Protein AF-A0A3B0XZF1-F1 (afdb_monomer_lite)

Secondary structure (DSSP, 8-state):
-----S-------HHHHHHHHHHHHHHT--PPPTT-EEETTTTEEEPBGGGEEEEEEEETTEEEEEEEBTTT--EEEEEEESTTHHHHTTTSEEEE--------------------

Radius of gyration: 19.6 Å; chains: 1; bounding box: 54×33×47 Å

Structure (mmCIF, N/CA/C/O backbone):
data_AF-A0A3B0XZF1-F1
#
_entry.id   AF-A0A3B0XZF1-F1
#
loop_
_atom_site.group_PDB
_atom_site.id
_atom_site.type_symbol
_atom_site.label_atom_id
_atom_site.label_alt_id
_atom_site.label_comp_id
_atom_site.label_asym_id
_atom_site.label_entity_id
_atom_site.label_seq_id
_atom_site.pdbx_PDB_ins_code
_atom_site.Cartn_x
_atom_site.Cartn_y
_atom_site.Cartn_z
_atom_site.occupancy
_atom_site.B_iso_or_equiv
_atom_site.auth_seq_id
_atom_site.auth_comp_id
_atom_site.auth_asym_id
_atom_site.auth_atom_id
_atom_site.pdbx_PDB_model_num
ATOM 1 N N . MET A 1 1 ? -38.658 15.720 10.375 1.00 43.56 1 MET A N 1
ATOM 2 C CA . MET A 1 1 ? -37.504 15.044 11.015 1.00 43.56 1 MET A CA 1
ATOM 3 C C . MET A 1 1 ? -37.978 13.706 11.564 1.00 43.56 1 MET A C 1
ATOM 5 O O . MET A 1 1 ? -38.963 13.727 12.295 1.00 43.56 1 MET A O 1
ATOM 9 N N . PRO A 1 2 ? -37.378 12.560 11.199 1.00 59.38 2 PRO A N 1
ATOM 10 C CA . PRO A 1 2 ? -37.817 11.270 11.719 1.00 59.38 2 PRO A CA 1
ATOM 11 C C . PRO A 1 2 ? -37.321 11.104 13.161 1.00 59.38 2 PRO A C 1
ATOM 13 O O . PRO A 1 2 ? -36.135 11.246 13.445 1.00 59.38 2 PRO A O 1
ATOM 16 N N . TYR A 1 3 ? -38.256 10.852 14.074 1.00 62.16 3 TYR A N 1
ATOM 17 C CA . TYR A 1 3 ? -38.021 10.624 15.498 1.00 62.16 3 TYR A CA 1
ATOM 18 C C . TYR A 1 3 ? -38.038 9.111 15.750 1.00 62.16 3 TYR A C 1
ATOM 20 O O . TYR A 1 3 ? -39.063 8.461 15.550 1.00 62.16 3 TYR A O 1
ATOM 28 N N . LEU A 1 4 ? -36.893 8.544 16.141 1.00 71.25 4 LEU A N 1
ATOM 29 C CA . LEU A 1 4 ? -36.777 7.142 16.551 1.00 71.25 4 LEU A CA 1
ATOM 30 C C . LEU A 1 4 ? -37.442 6.965 17.927 1.00 71.25 4 LEU A C 1
ATOM 32 O O . LEU A 1 4 ? -36.825 7.254 18.949 1.00 71.25 4 LEU A O 1
ATOM 36 N N . LYS A 1 5 ? -38.707 6.526 17.948 1.00 64.12 5 LYS A N 1
ATOM 37 C CA . LYS A 1 5 ? -39.488 6.301 19.182 1.00 64.12 5 LYS A CA 1
ATOM 38 C C . LYS A 1 5 ? -39.079 5.049 19.959 1.00 64.12 5 LYS A C 1
ATOM 40 O O . LYS A 1 5 ? -39.130 5.067 21.183 1.00 64.12 5 LYS A O 1
ATOM 45 N N . ASP A 1 6 ? -38.632 4.003 19.264 1.00 72.00 6 ASP A N 1
ATOM 46 C CA . ASP A 1 6 ? -38.659 2.646 19.834 1.00 72.00 6 ASP A CA 1
ATOM 47 C C . ASP A 1 6 ? -37.275 2.005 20.036 1.00 72.00 6 ASP A C 1
ATOM 49 O O . ASP A 1 6 ? -37.175 0.892 20.546 1.00 72.00 6 ASP A O 1
ATOM 53 N N . MET A 1 7 ? -36.185 2.704 19.696 1.00 70.75 7 MET A N 1
ATOM 54 C CA . MET A 1 7 ? -34.818 2.252 19.980 1.00 70.75 7 MET A CA 1
ATOM 55 C C . MET A 1 7 ? -34.072 3.295 20.805 1.00 70.75 7 MET A C 1
ATOM 57 O O . MET A 1 7 ? -33.871 4.419 20.350 1.00 70.75 7 MET A O 1
ATOM 61 N N . ARG A 1 8 ? -33.617 2.918 22.007 1.00 73.12 8 ARG A N 1
ATOM 62 C CA . ARG A 1 8 ? -32.617 3.698 22.747 1.00 73.12 8 ARG A CA 1
ATOM 63 C C . ARG A 1 8 ? -31.261 3.485 22.063 1.00 73.12 8 ARG A C 1
ATOM 65 O O . ARG A 1 8 ? -30.743 2.372 22.149 1.00 73.12 8 ARG A O 1
ATOM 72 N N . PRO A 1 9 ? -30.680 4.486 21.378 1.00 73.38 9 PRO A N 1
ATOM 73 C CA . PRO A 1 9 ? -29.349 4.328 20.813 1.00 73.38 9 PRO A CA 1
ATOM 74 C C . PRO A 1 9 ? -28.349 4.127 21.954 1.00 73.38 9 PRO A C 1
ATOM 76 O O . PRO A 1 9 ? -28.374 4.857 22.946 1.00 73.38 9 PRO A O 1
ATOM 79 N N . PHE A 1 10 ? -27.473 3.131 21.825 1.00 78.75 10 PHE A N 1
ATOM 80 C CA . PHE A 1 10 ? -26.350 2.983 22.743 1.00 78.75 10 PHE A CA 1
ATOM 81 C C . PHE A 1 10 ? -25.453 4.216 22.608 1.00 78.75 10 PHE A C 1
ATOM 83 O O . PHE A 1 10 ? -24.904 4.477 21.536 1.00 78.75 10 PHE A O 1
ATOM 90 N N . LEU A 1 11 ? -25.332 4.992 23.685 1.00 83.38 11 LEU A N 1
ATOM 91 C CA . LEU A 1 11 ? -24.399 6.107 23.744 1.00 83.38 11 LEU A CA 1
ATOM 92 C C . LEU A 1 11 ? -23.012 5.539 24.045 1.00 83.38 11 LEU A C 1
ATOM 94 O O . LEU A 1 11 ? -22.785 5.000 25.125 1.00 83.38 11 LEU A O 1
ATOM 98 N N . ILE A 1 12 ? -22.102 5.646 23.083 1.00 85.75 12 ILE A N 1
ATOM 99 C CA . ILE A 1 12 ? -20.706 5.236 23.245 1.00 85.75 12 ILE A CA 1
ATOM 100 C C . ILE A 1 12 ? -19.861 6.504 23.322 1.00 85.75 12 ILE A C 1
ATOM 102 O O . ILE A 1 12 ? -20.041 7.423 22.519 1.00 85.75 12 ILE A O 1
ATOM 106 N N . LEU A 1 13 ? -18.938 6.566 24.281 1.00 91.44 13 LEU A N 1
ATOM 107 C CA . LEU A 1 13 ? -17.991 7.671 24.369 1.00 91.44 13 LEU A CA 1
ATOM 108 C C . LEU A 1 13 ? -17.091 7.669 23.127 1.00 91.44 13 LEU A C 1
ATOM 110 O O . LEU A 1 13 ? -16.499 6.652 22.769 1.00 91.44 13 LEU A O 1
ATOM 114 N N . GLY A 1 14 ? -16.962 8.822 22.466 1.00 92.44 14 GLY A N 1
ATOM 115 C CA . GLY A 1 14 ? -16.153 8.937 21.247 1.00 92.44 14 GLY A CA 1
ATOM 116 C C . GLY A 1 14 ? -14.676 8.577 21.459 1.00 92.44 14 GLY A C 1
ATOM 117 O O . GLY A 1 14 ? -14.037 8.064 20.541 1.00 92.44 14 GLY A O 1
ATOM 118 N N . ALA A 1 15 ? -14.150 8.796 22.670 1.00 94.25 15 ALA A N 1
ATOM 119 C CA . ALA A 1 15 ? -12.809 8.367 23.062 1.00 94.25 15 ALA A CA 1
ATOM 120 C C . ALA A 1 15 ? -12.677 6.835 23.023 1.00 94.25 15 ALA A C 1
ATOM 122 O O . ALA A 1 15 ? -11.801 6.325 22.330 1.00 94.25 15 ALA A O 1
ATOM 123 N N . ASP A 1 16 ? -13.615 6.114 23.638 1.00 93.69 16 ASP A N 1
ATOM 124 C CA . ASP A 1 16 ? -13.619 4.647 23.664 1.00 93.69 16 ASP A CA 1
ATOM 125 C C . ASP A 1 16 ? -13.741 4.058 22.253 1.00 93.69 16 ASP A C 1
ATOM 127 O O . ASP A 1 16 ? -13.046 3.101 21.907 1.00 93.69 16 ASP A O 1
ATOM 131 N N . VAL A 1 17 ? -14.573 4.662 21.391 1.00 93.38 17 VAL A N 1
ATOM 132 C CA . VAL A 1 17 ? -14.674 4.262 19.974 1.00 93.38 17 VAL A CA 1
ATOM 133 C C . VAL A 1 17 ? -13.335 4.444 19.267 1.00 93.38 17 VAL A C 1
ATOM 135 O O . VAL A 1 17 ? -12.907 3.567 18.512 1.00 93.38 17 VAL A O 1
ATOM 138 N N . ARG A 1 18 ? -12.661 5.576 19.488 1.00 93.69 18 ARG A N 1
ATOM 139 C CA . ARG A 1 18 ? -11.367 5.861 18.863 1.00 93.69 18 ARG A CA 1
ATOM 140 C C . ARG A 1 18 ? -10.316 4.845 19.297 1.00 93.69 18 ARG A C 1
ATOM 142 O O . ARG A 1 18 ? -9.631 4.300 18.430 1.00 93.69 18 ARG A O 1
ATOM 149 N N . ASP A 1 19 ? -10.224 4.568 20.590 1.00 95.94 19 ASP A N 1
ATOM 150 C CA . ASP A 1 19 ? -9.214 3.672 21.153 1.00 95.94 19 ASP A CA 1
ATOM 151 C C . ASP A 1 19 ? -9.465 2.224 20.706 1.00 95.94 19 ASP A C 1
ATOM 153 O O . ASP A 1 19 ? -8.546 1.541 20.245 1.00 95.94 19 ASP A O 1
ATOM 157 N N . TYR A 1 20 ? -10.730 1.791 20.691 1.00 94.44 20 TYR A N 1
ATOM 158 C CA . TYR A 1 20 ? -11.127 0.505 20.117 1.00 94.44 20 TYR A CA 1
ATOM 159 C C . TYR A 1 20 ? -10.745 0.388 18.633 1.00 94.44 20 TYR A C 1
ATOM 161 O O . TYR A 1 20 ? -10.164 -0.616 18.210 1.00 94.44 20 TYR A O 1
ATOM 169 N N . LEU A 1 21 ? -11.028 1.413 17.818 1.00 95.19 21 LEU A N 1
ATOM 170 C CA . LEU A 1 21 ? -10.675 1.408 16.395 1.00 95.19 21 LEU A CA 1
ATOM 171 C C . LEU A 1 21 ? -9.158 1.409 16.176 1.00 95.19 21 LEU A C 1
ATOM 173 O O . LEU A 1 21 ? -8.689 0.762 15.238 1.00 95.19 21 LEU A O 1
ATOM 177 N N . GLN A 1 22 ? -8.389 2.105 17.015 1.00 95.00 22 GLN A N 1
ATOM 178 C CA . GLN A 1 22 ? -6.927 2.080 16.963 1.00 95.00 22 GLN A CA 1
ATOM 179 C C . GLN A 1 22 ? -6.387 0.688 17.297 1.00 95.00 22 GLN A C 1
ATOM 181 O O . GLN A 1 22 ? -5.636 0.131 16.494 1.00 95.00 22 GLN A O 1
ATOM 186 N N . ALA A 1 23 ? -6.826 0.093 18.408 1.00 95.31 23 ALA A N 1
ATOM 187 C CA . ALA A 1 23 ? -6.434 -1.258 18.803 1.00 95.31 23 ALA A CA 1
ATOM 188 C C . ALA A 1 23 ? -6.777 -2.285 17.713 1.00 95.31 23 ALA A C 1
ATOM 190 O O . ALA A 1 23 ? -5.925 -3.077 17.310 1.00 95.31 23 ALA A O 1
ATOM 191 N N . ARG A 1 24 ? -7.987 -2.201 17.146 1.00 94.06 24 ARG A N 1
ATOM 192 C CA . ARG A 1 24 ? -8.431 -3.079 16.054 1.00 94.06 24 ARG A CA 1
ATOM 193 C C . ARG A 1 24 ? -7.627 -2.882 14.765 1.00 94.06 24 ARG A C 1
ATOM 195 O O . ARG A 1 24 ? -7.362 -3.840 14.043 1.00 94.06 24 ARG A O 1
ATOM 202 N N . ARG A 1 25 ? -7.247 -1.644 14.427 1.00 92.19 25 ARG A N 1
ATOM 203 C CA . ARG A 1 25 ? -6.385 -1.368 13.260 1.00 92.19 25 ARG A CA 1
ATOM 204 C C . ARG A 1 25 ? -4.986 -1.936 13.464 1.00 92.19 25 ARG A C 1
ATOM 206 O O . ARG A 1 25 ? -4.431 -2.479 12.517 1.00 92.19 25 ARG A O 1
ATOM 213 N N . LEU A 1 26 ? -4.438 -1.828 14.674 1.00 92.69 26 LEU A N 1
ATOM 214 C CA . LEU A 1 26 ? -3.131 -2.385 15.018 1.00 92.69 26 LEU A CA 1
ATOM 215 C C . LEU A 1 26 ? -3.143 -3.916 14.971 1.00 92.69 26 LEU A C 1
ATOM 217 O O . LEU A 1 26 ? -2.254 -4.491 14.350 1.00 92.69 26 LEU A O 1
ATOM 221 N N . SER A 1 27 ? -4.166 -4.565 15.538 1.00 91.31 27 SER A N 1
ATOM 222 C CA . SER A 1 27 ? -4.294 -6.030 15.513 1.00 91.31 27 SER A CA 1
ATOM 223 C C . SER A 1 27 ? -4.460 -6.582 14.098 1.00 91.31 27 SER A C 1
ATOM 225 O O . SER A 1 27 ? -3.928 -7.639 13.776 1.00 91.31 27 SER A O 1
ATOM 227 N N . ASN A 1 28 ? -5.180 -5.858 13.238 1.00 88.00 28 ASN A N 1
ATOM 228 C CA . ASN A 1 28 ? -5.455 -6.288 11.868 1.00 88.00 28 ASN A CA 1
ATOM 229 C C . ASN A 1 28 ? -4.370 -5.852 10.871 1.00 88.00 28 ASN A C 1
ATOM 231 O O . ASN A 1 28 ? -4.472 -6.175 9.687 1.00 88.00 28 ASN A O 1
ATOM 235 N N . LYS A 1 29 ? -3.357 -5.091 11.306 1.00 88.62 29 LYS A N 1
ATOM 236 C CA . LYS A 1 29 ? -2.285 -4.622 10.427 1.00 88.62 29 LYS A CA 1
AT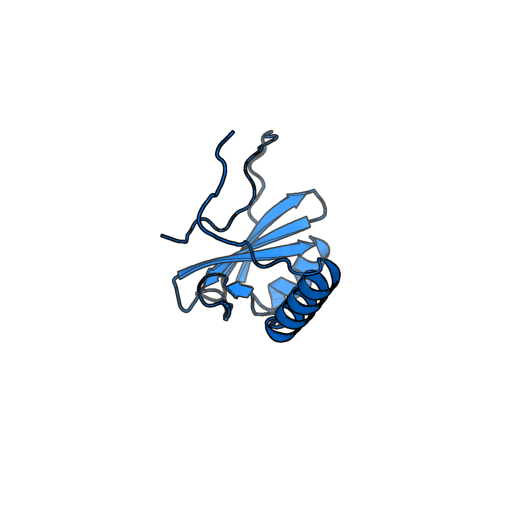OM 237 C C . LYS A 1 29 ? -1.397 -5.797 10.039 1.00 88.62 29 LYS A C 1
ATOM 239 O O . LYS A 1 29 ? -0.680 -6.346 10.868 1.00 88.62 29 LYS A O 1
ATOM 244 N N . GLN A 1 30 ? -1.375 -6.116 8.752 1.00 89.75 30 GLN A N 1
ATOM 245 C CA . GLN A 1 30 ? -0.486 -7.130 8.200 1.00 89.75 30 GLN A CA 1
ATOM 246 C C . GLN A 1 30 ? 0.635 -6.450 7.415 1.00 89.75 30 GLN A C 1
ATOM 248 O O . GLN A 1 30 ? 0.385 -5.633 6.527 1.00 89.75 30 GLN A O 1
ATOM 253 N N . LYS A 1 31 ? 1.886 -6.741 7.783 1.00 90.00 31 LYS A N 1
ATOM 254 C CA . LYS A 1 31 ? 3.059 -6.219 7.073 1.00 90.00 31 LYS A CA 1
ATOM 255 C C . LYS A 1 31 ? 3.257 -7.032 5.796 1.00 90.00 31 LYS A C 1
ATOM 257 O O . LYS A 1 31 ? 3.414 -8.243 5.878 1.00 90.00 31 LYS A O 1
ATOM 262 N N . CYS A 1 32 ? 3.272 -6.361 4.648 1.00 91.44 32 CYS A N 1
ATOM 263 C CA . CYS A 1 32 ? 3.694 -6.972 3.389 1.00 91.44 32 CYS A CA 1
ATOM 264 C C . CYS A 1 32 ? 5.220 -6.982 3.324 1.00 91.44 32 CYS A C 1
ATOM 266 O O . CYS A 1 32 ? 5.861 -5.983 3.676 1.00 91.44 32 CYS A O 1
ATOM 268 N N . LYS A 1 33 ? 5.801 -8.088 2.867 1.00 89.94 33 LYS A N 1
ATOM 269 C CA . LYS A 1 33 ? 7.222 -8.136 2.507 1.00 89.94 33 LYS A CA 1
ATOM 270 C C . LYS A 1 33 ? 7.477 -7.318 1.227 1.00 89.94 33 LYS A C 1
ATOM 272 O O . LYS A 1 33 ? 6.523 -6.946 0.543 1.00 89.94 33 LYS A O 1
ATOM 277 N N . PRO A 1 34 ? 8.741 -7.021 0.877 1.00 85.75 34 PRO A N 1
ATOM 278 C CA . PRO A 1 34 ? 9.058 -6.253 -0.330 1.00 85.75 34 PRO A CA 1
ATOM 279 C C . PRO A 1 34 ? 8.447 -6.823 -1.624 1.00 85.75 34 PRO A C 1
ATOM 281 O O . PRO A 1 34 ? 7.924 -6.051 -2.420 1.00 85.75 34 PRO A O 1
ATOM 284 N N . GLY A 1 35 ? 8.412 -8.154 -1.767 1.00 89.12 35 GLY A N 1
ATOM 285 C CA . GLY A 1 35 ? 7.794 -8.875 -2.890 1.00 89.12 35 GLY A CA 1
ATOM 286 C C . GLY A 1 35 ? 6.318 -9.251 -2.703 1.00 89.12 35 GLY A C 1
ATOM 287 O O . GLY A 1 35 ? 5.845 -10.202 -3.315 1.00 89.12 35 GLY A O 1
ATOM 288 N N . GLU A 1 36 ? 5.586 -8.568 -1.822 1.00 93.56 36 GLU A N 1
ATOM 289 C CA . GLU A 1 36 ? 4.160 -8.821 -1.589 1.00 93.56 36 GLU A CA 1
ATOM 290 C C . GLU A 1 36 ? 3.342 -7.529 -1.722 1.00 93.56 36 GLU A C 1
ATOM 292 O O . GLU A 1 36 ? 3.769 -6.435 -1.330 1.00 93.56 36 GLU A O 1
ATOM 297 N N . LEU A 1 37 ? 2.121 -7.678 -2.232 1.00 92.88 37 LEU A N 1
ATOM 298 C CA . LEU A 1 37 ? 1.085 -6.650 -2.278 1.00 92.88 37 LEU A CA 1
ATOM 299 C C . LEU A 1 37 ? -0.068 -7.057 -1.358 1.00 92.88 37 LEU A C 1
ATOM 301 O O . LEU A 1 37 ? -0.333 -8.241 -1.165 1.00 92.88 37 LEU A O 1
ATOM 305 N N . PHE A 1 38 ? -0.781 -6.095 -0.775 1.00 93.81 38 PHE A N 1
ATOM 306 C CA . PHE A 1 38 ? -1.915 -6.422 0.087 1.00 93.81 38 PHE A CA 1
ATOM 307 C C . PHE A 1 38 ? -3.180 -6.628 -0.745 1.00 93.81 38 PHE A C 1
ATOM 309 O O . PHE A 1 38 ? -3.658 -5.704 -1.406 1.00 93.81 38 PHE A O 1
ATOM 316 N N . CYS A 1 39 ? -3.772 -7.818 -0.674 1.00 93.00 39 CYS A N 1
ATOM 317 C CA . CYS A 1 39 ? -5.064 -8.061 -1.293 1.00 93.00 39 CYS A CA 1
ATOM 318 C C . CYS A 1 39 ? -6.194 -7.632 -0.362 1.00 93.00 39 CYS A C 1
ATOM 320 O O . CYS A 1 39 ? -6.409 -8.224 0.694 1.00 93.00 39 CYS A O 1
ATOM 322 N N . MET A 1 40 ? -6.983 -6.646 -0.785 1.00 90.44 40 MET A N 1
ATOM 323 C CA . MET A 1 40 ? -8.146 -6.191 -0.023 1.00 90.44 40 MET A CA 1
ATOM 324 C C . MET A 1 40 ? -9.302 -7.214 -0.002 1.00 90.44 40 MET A C 1
ATOM 326 O O . MET A 1 40 ? -10.105 -7.189 0.931 1.00 90.44 40 MET A O 1
ATOM 330 N N . ARG A 1 41 ? -9.378 -8.135 -0.981 1.00 89.88 41 ARG A N 1
ATOM 331 C CA . ARG A 1 41 ? -10.379 -9.222 -1.006 1.00 89.88 41 ARG A CA 1
ATOM 332 C C . ARG A 1 41 ? -10.005 -10.336 -0.032 1.00 89.88 41 ARG A C 1
ATOM 334 O O . ARG A 1 41 ? -10.798 -10.662 0.845 1.00 89.88 41 ARG A O 1
ATOM 341 N N . CYS A 1 42 ? -8.788 -10.868 -0.151 1.00 91.06 42 CYS A N 1
ATOM 342 C CA . CYS A 1 42 ? -8.276 -11.916 0.737 1.00 91.06 42 CYS A CA 1
ATOM 343 C C . CYS A 1 42 ? -7.933 -11.392 2.140 1.00 91.06 42 CYS A C 1
ATOM 345 O O . CYS A 1 42 ? -7.830 -12.177 3.076 1.00 91.06 42 CYS A O 1
ATOM 347 N N . LYS A 1 43 ? -7.758 -10.071 2.289 1.00 90.94 43 LYS A N 1
ATOM 348 C CA . LYS A 1 43 ? -7.286 -9.393 3.508 1.00 90.94 43 LYS A CA 1
ATOM 349 C C . LYS A 1 43 ? -5.939 -9.937 3.994 1.00 90.94 43 LYS A C 1
ATOM 351 O O . LYS A 1 43 ? -5.720 -10.055 5.199 1.00 90.94 43 LYS A O 1
ATOM 356 N N . ALA A 1 44 ? -5.061 -10.258 3.045 1.00 92.69 44 ALA A N 1
ATOM 357 C CA . ALA A 1 44 ? -3.747 -10.832 3.293 1.00 92.69 44 ALA A CA 1
ATOM 358 C C . ALA A 1 44 ? -2.696 -10.321 2.291 1.00 92.69 44 ALA A C 1
ATOM 360 O O . ALA A 1 44 ? -3.058 -9.992 1.153 1.00 92.69 44 ALA A O 1
ATOM 361 N N . PRO A 1 45 ? -1.406 -10.257 2.681 1.00 94.25 45 PRO A N 1
ATOM 362 C CA . PRO A 1 45 ? -0.298 -10.163 1.744 1.00 94.25 45 PRO A CA 1
ATOM 363 C C . PRO A 1 45 ? -0.371 -11.295 0.721 1.00 94.25 45 PRO A C 1
ATOM 365 O O . PRO A 1 45 ? -0.615 -12.449 1.067 1.00 94.25 45 PRO A O 1
ATOM 368 N N . THR A 1 46 ? -0.172 -10.950 -0.541 1.00 93.88 46 THR A N 1
ATOM 369 C CA . THR A 1 46 ? -0.169 -11.875 -1.669 1.00 93.88 46 THR A CA 1
ATOM 370 C C . THR A 1 46 ? 0.989 -11.532 -2.583 1.00 93.88 46 THR A C 1
ATOM 372 O O . THR A 1 46 ? 1.349 -10.364 -2.743 1.00 93.88 46 THR A O 1
ATOM 375 N N . GLN A 1 47 ? 1.529 -12.548 -3.240 1.00 93.56 47 GLN A N 1
ATOM 376 C CA . GLN A 1 47 ? 2.340 -12.317 -4.423 1.00 93.56 47 GLN A CA 1
ATOM 377 C C . GLN A 1 47 ? 1.421 -11.942 -5.598 1.00 93.56 47 GLN A C 1
ATOM 379 O O . GLN A 1 47 ? 0.284 -12.442 -5.663 1.00 93.56 47 GLN A O 1
ATOM 384 N N . PRO A 1 48 ? 1.865 -11.038 -6.485 1.00 93.31 48 PRO A N 1
ATOM 385 C CA . PRO A 1 48 ? 1.210 -10.809 -7.762 1.00 93.31 48 PRO A CA 1
ATOM 386 C C . PRO A 1 48 ? 1.211 -12.087 -8.605 1.00 93.31 48 PRO A C 1
ATOM 388 O O . PRO A 1 48 ? 2.158 -12.874 -8.555 1.00 93.31 48 PRO A O 1
ATOM 391 N N . ALA A 1 49 ? 0.154 -12.297 -9.383 1.00 92.56 49 ALA A N 1
ATOM 392 C CA . ALA A 1 49 ? 0.109 -13.350 -10.385 1.00 92.56 49 ALA A CA 1
ATOM 393 C C . ALA A 1 49 ? 1.266 -13.166 -11.376 1.00 92.56 49 ALA A C 1
ATOM 395 O O . ALA A 1 49 ? 1.590 -12.039 -11.744 1.00 92.56 49 ALA A O 1
ATOM 396 N N . GLU A 1 50 ? 1.914 -14.273 -11.745 1.00 90.81 50 GLU A N 1
ATOM 397 C CA . GLU A 1 50 ? 3.094 -14.287 -12.628 1.00 90.81 50 GLU A CA 1
ATOM 398 C C . GLU A 1 50 ? 4.268 -13.433 -12.121 1.00 90.81 50 GLU A C 1
ATOM 400 O O . GLU A 1 50 ? 5.191 -13.152 -12.870 1.00 90.81 50 GLU A O 1
ATOM 405 N N . ASN A 1 51 ? 4.242 -13.021 -10.846 1.00 92.31 51 ASN A N 1
ATOM 406 C CA . ASN A 1 51 ? 5.178 -12.052 -10.279 1.00 92.31 51 ASN A CA 1
ATOM 407 C C . ASN A 1 51 ? 5.233 -10.715 -11.049 1.00 92.31 51 ASN A C 1
ATOM 409 O O . ASN A 1 51 ? 6.188 -9.951 -10.905 1.00 92.31 51 ASN A O 1
ATOM 413 N N . PHE A 1 52 ? 4.194 -10.425 -11.835 1.00 92.56 52 PHE A N 1
ATOM 414 C CA . PHE A 1 52 ? 4.134 -9.286 -12.735 1.00 92.56 52 PHE A CA 1
ATOM 415 C C . PHE A 1 52 ? 3.383 -8.119 -12.100 1.00 92.56 52 PHE A C 1
ATOM 417 O O . PHE A 1 52 ? 2.303 -8.285 -11.514 1.00 92.56 52 PHE A O 1
ATOM 424 N N . VAL A 1 53 ? 3.950 -6.923 -12.236 1.00 93.88 53 VAL A N 1
ATOM 425 C CA . VAL A 1 53 ? 3.308 -5.674 -11.823 1.00 93.88 53 VAL A CA 1
ATOM 426 C C . VAL A 1 53 ? 3.539 -4.582 -12.859 1.00 93.88 53 VAL A C 1
ATOM 428 O O . VAL A 1 53 ? 4.626 -4.415 -13.406 1.00 93.88 53 VAL A O 1
ATOM 431 N N . GLU A 1 54 ? 2.512 -3.780 -13.081 1.00 92.75 54 GLU A N 1
ATOM 432 C CA . GLU A 1 54 ? 2.575 -2.584 -13.903 1.00 92.75 54 GLU A CA 1
ATOM 433 C C . GLU A 1 54 ? 2.718 -1.355 -13.002 1.00 92.75 54 GLU A C 1
ATOM 435 O O . GLU A 1 54 ? 1.939 -1.157 -12.067 1.00 92.75 54 GLU A O 1
ATOM 440 N N . TYR A 1 55 ? 3.726 -0.524 -13.259 1.00 91.88 55 TYR A N 1
ATOM 441 C CA . TYR A 1 55 ? 3.854 0.774 -12.613 1.00 91.88 55 TYR A CA 1
ATOM 442 C C . TYR A 1 55 ? 3.091 1.831 -13.402 1.00 91.88 55 TYR A C 1
ATOM 444 O O . TYR A 1 55 ? 3.478 2.182 -14.517 1.00 91.88 55 TYR A O 1
ATOM 452 N N . LEU A 1 56 ? 2.052 2.368 -12.766 1.00 89.25 56 LEU A N 1
ATOM 453 C CA . LEU A 1 56 ? 1.258 3.487 -13.251 1.00 89.25 56 LEU A CA 1
ATOM 454 C C . LEU A 1 56 ? 1.695 4.758 -12.502 1.00 89.25 56 LEU A C 1
ATOM 456 O O . LEU A 1 56 ? 1.434 4.857 -11.294 1.00 89.25 56 LEU A O 1
ATOM 460 N N . PRO A 1 57 ? 2.362 5.716 -13.166 1.00 87.56 57 PRO A N 1
ATOM 461 C CA . PRO A 1 57 ? 2.685 7.005 -12.563 1.00 87.56 57 PRO A CA 1
ATOM 462 C C . PRO A 1 57 ? 1.402 7.788 -12.251 1.00 87.56 57 PRO A C 1
ATOM 464 O O . PRO A 1 57 ? 0.445 7.777 -13.020 1.00 87.56 57 PRO A O 1
ATOM 467 N N . ASP A 1 58 ? 1.384 8.440 -11.090 1.00 84.12 58 ASP A N 1
ATOM 468 C CA . ASP A 1 58 ? 0.277 9.294 -10.626 1.00 84.12 58 ASP A CA 1
ATOM 469 C C . ASP A 1 58 ? 0.725 10.764 -10.527 1.00 84.12 58 ASP A C 1
ATOM 471 O O . ASP A 1 58 ? -0.036 11.698 -10.753 1.00 84.12 58 ASP A O 1
ATOM 475 N N . SER A 1 59 ? 2.009 10.972 -10.234 1.00 83.31 59 SER A N 1
ATOM 476 C CA . SER A 1 59 ? 2.684 12.266 -10.192 1.00 83.31 59 SER A CA 1
ATOM 477 C C . SER A 1 59 ? 4.156 12.087 -10.595 1.00 83.31 59 SER A C 1
ATOM 479 O O . SER A 1 59 ? 4.647 10.955 -10.590 1.00 83.31 59 SER A O 1
ATOM 481 N N . PRO A 1 60 ? 4.927 13.168 -10.819 1.00 81.56 60 PRO A N 1
ATOM 482 C CA . PRO A 1 60 ? 6.338 13.065 -11.212 1.00 81.56 60 PRO A CA 1
ATOM 483 C C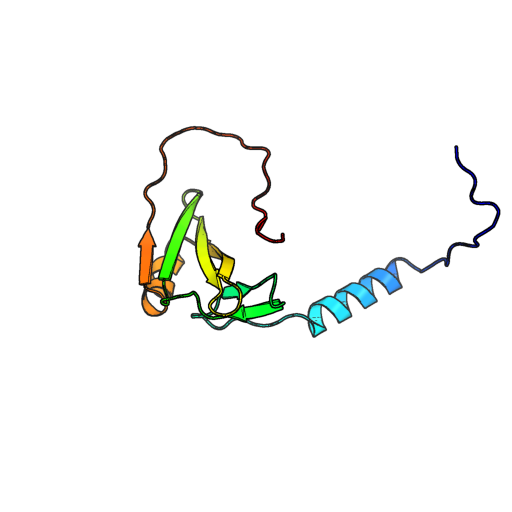 . PRO A 1 60 ? 7.229 12.288 -10.230 1.00 81.56 60 PRO A C 1
ATOM 485 O O . PRO A 1 60 ? 8.311 11.842 -10.591 1.00 81.56 60 PRO A O 1
ATOM 488 N N . THR A 1 61 ? 6.801 12.149 -8.970 1.00 85.94 61 THR A N 1
ATOM 489 C CA . THR A 1 61 ? 7.592 11.513 -7.901 1.00 85.94 61 THR A CA 1
ATOM 490 C C . THR A 1 61 ? 6.977 10.220 -7.374 1.00 85.94 61 THR A C 1
ATOM 492 O O . THR A 1 61 ? 7.635 9.488 -6.632 1.00 85.94 61 THR A O 1
ATOM 495 N N . LYS A 1 62 ? 5.716 9.929 -7.713 1.00 88.25 62 LYS A N 1
ATOM 496 C CA . LYS A 1 62 ? 4.954 8.816 -7.135 1.00 88.25 62 LYS A CA 1
ATOM 497 C C . LYS A 1 62 ? 4.067 8.157 -8.171 1.00 88.25 62 LYS A C 1
ATOM 499 O O . LYS A 1 62 ? 3.492 8.817 -9.031 1.00 88.25 62 LYS A O 1
ATOM 504 N N . GLY A 1 63 ? 3.865 6.868 -7.986 1.00 90.00 63 GLY A N 1
ATOM 505 C CA . GLY A 1 63 ? 2.902 6.093 -8.739 1.00 90.00 63 GLY A CA 1
ATOM 506 C C . GLY A 1 63 ? 2.445 4.898 -7.933 1.00 90.00 63 GLY A C 1
ATOM 507 O O . GLY A 1 63 ? 2.606 4.829 -6.708 1.00 90.00 63 GLY A O 1
ATOM 508 N N . ARG A 1 64 ? 1.862 3.938 -8.631 1.00 91.56 64 ARG A N 1
ATOM 509 C CA . ARG A 1 64 ? 1.356 2.705 -8.044 1.00 91.56 64 ARG A CA 1
ATOM 510 C C . ARG A 1 64 ? 1.829 1.511 -8.846 1.00 91.56 64 ARG A C 1
ATOM 512 O O . ARG A 1 64 ? 1.774 1.521 -10.067 1.00 91.56 64 ARG A O 1
ATOM 519 N N . LEU A 1 65 ? 2.238 0.472 -8.136 1.00 92.62 65 LEU A N 1
ATOM 520 C CA . LEU A 1 65 ? 2.347 -0.871 -8.680 1.00 92.62 65 LEU A CA 1
ATOM 521 C C . LEU A 1 65 ? 0.950 -1.470 -8.693 1.00 92.62 65 LEU A C 1
ATOM 523 O O . LEU A 1 65 ? 0.272 -1.438 -7.662 1.00 92.62 65 LEU A O 1
ATOM 527 N N . VAL A 1 66 ? 0.529 -1.999 -9.831 1.00 93.00 66 VAL A N 1
ATOM 528 C CA . VAL A 1 66 ? -0.746 -2.684 -10.017 1.00 93.00 66 VAL A CA 1
ATOM 529 C C . VAL A 1 66 ? -0.476 -4.080 -10.548 1.00 93.00 66 VAL A C 1
ATOM 531 O O . VAL A 1 66 ? 0.301 -4.268 -11.472 1.00 93.00 66 VAL A O 1
ATOM 534 N N . GLY A 1 67 ? -1.115 -5.072 -9.946 1.00 93.19 67 GLY A N 1
ATOM 535 C CA . GLY A 1 67 ? -1.051 -6.455 -10.396 1.00 93.19 67 GLY A CA 1
ATOM 536 C C . GLY A 1 67 ? -2.327 -7.189 -10.024 1.00 93.19 67 GLY A C 1
ATOM 537 O O . GLY A 1 67 ? -3.284 -6.591 -9.527 1.00 93.19 67 GLY A O 1
ATOM 538 N N . LEU A 1 68 ? -2.335 -8.501 -10.226 1.00 94.25 68 LEU A N 1
ATOM 539 C CA . LEU A 1 68 ? -3.455 -9.362 -9.850 1.00 94.25 68 LEU A CA 1
ATOM 540 C C . LEU A 1 68 ? -3.066 -10.232 -8.660 1.00 94.25 68 LEU A C 1
ATOM 542 O O . LEU A 1 68 ? -1.935 -10.691 -8.559 1.00 94.25 68 LEU A O 1
ATOM 546 N N . CYS A 1 69 ? -3.988 -10.476 -7.737 1.00 94.12 69 CYS A N 1
ATOM 547 C CA . CYS A 1 69 ? -3.745 -11.407 -6.639 1.00 94.12 69 CYS A CA 1
ATOM 548 C C . CYS A 1 69 ? -3.654 -12.845 -7.166 1.00 94.12 69 CYS A C 1
ATOM 550 O O . CYS A 1 69 ? -4.601 -13.319 -7.790 1.00 94.12 69 CYS A O 1
ATOM 552 N N . LEU A 1 70 ? -2.592 -13.574 -6.807 1.00 93.31 70 LEU A N 1
ATOM 553 C CA . LEU A 1 70 ? -2.431 -14.991 -7.160 1.00 93.31 70 LEU A CA 1
ATOM 554 C C . LEU A 1 70 ? -3.595 -15.884 -6.680 1.00 93.31 70 LEU A C 1
ATOM 556 O O . LEU A 1 70 ? -3.906 -16.889 -7.309 1.00 93.31 70 LEU A O 1
ATOM 560 N N . HIS A 1 71 ? -4.250 -15.528 -5.570 1.00 92.94 71 HI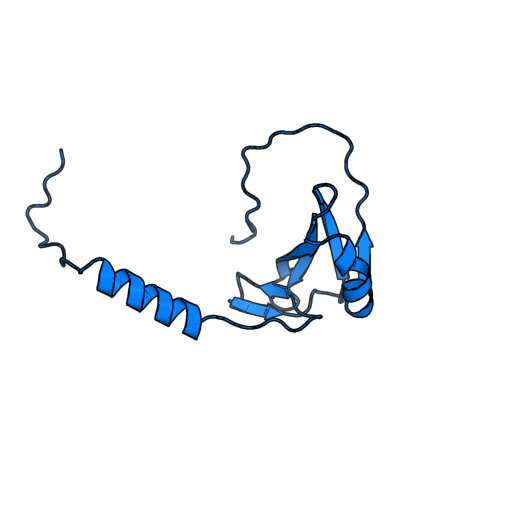S A N 1
ATOM 561 C CA . HIS A 1 71 ? -5.301 -16.353 -4.966 1.00 92.94 71 HIS A CA 1
ATOM 562 C C . HIS A 1 71 ? -6.714 -16.058 -5.472 1.00 92.94 71 HIS A C 1
ATOM 564 O O . HIS A 1 71 ? -7.511 -16.980 -5.608 1.00 92.94 71 HIS A O 1
ATOM 570 N N . CYS A 1 72 ? -7.059 -14.785 -5.685 1.00 92.81 72 CYS A N 1
ATOM 571 C CA . CYS A 1 72 ? -8.429 -14.391 -6.041 1.00 92.81 72 CYS A CA 1
ATOM 572 C C . CYS A 1 72 ? -8.552 -13.708 -7.403 1.00 92.81 72 CYS A C 1
ATOM 574 O O . CYS A 1 72 ? -9.669 -13.426 -7.825 1.00 92.81 72 CYS A O 1
ATOM 576 N N . GLY A 1 73 ? -7.439 -13.396 -8.070 1.00 91.06 73 GLY A N 1
ATOM 577 C CA . GLY A 1 73 ? -7.432 -12.703 -9.357 1.00 91.06 73 GLY A CA 1
ATOM 578 C C . GLY A 1 73 ? -7.870 -11.236 -9.310 1.00 91.06 73 GLY A C 1
ATOM 579 O O . GLY A 1 73 ? -7.782 -10.565 -10.327 1.00 91.06 73 GLY A O 1
ATOM 580 N N . CYS A 1 74 ? -8.315 -10.704 -8.165 1.00 91.69 74 CYS A N 1
ATOM 581 C CA . CYS A 1 74 ? -8.646 -9.283 -8.040 1.00 91.69 74 CYS A CA 1
ATOM 582 C C . CYS A 1 74 ? -7.394 -8.407 -8.159 1.00 91.69 74 CYS A C 1
ATOM 584 O O . CYS A 1 74 ? -6.305 -8.812 -7.731 1.00 91.69 74 CYS A O 1
ATOM 586 N N . MET A 1 75 ? -7.574 -7.172 -8.627 1.00 91.75 75 MET A N 1
ATOM 587 C CA . MET A 1 75 ? -6.527 -6.162 -8.648 1.00 91.75 75 MET A CA 1
ATOM 588 C C . MET A 1 75 ? -5.989 -5.897 -7.243 1.00 91.75 75 MET A C 1
ATOM 590 O O . MET A 1 75 ? -6.717 -5.714 -6.258 1.00 91.75 75 MET A O 1
ATOM 594 N N . VAL A 1 76 ? -4.670 -5.850 -7.164 1.00 93.00 76 VAL A N 1
ATOM 595 C CA . VAL A 1 76 ? -3.908 -5.435 -5.995 1.00 93.00 76 VAL A CA 1
ATOM 596 C C . VAL A 1 76 ? -3.045 -4.255 -6.389 1.00 93.00 76 VAL A C 1
ATOM 598 O O . VAL A 1 76 ? -2.529 -4.200 -7.502 1.00 93.00 76 VAL A O 1
ATOM 601 N N . ASN A 1 77 ? -2.911 -3.292 -5.483 1.00 92.44 77 ASN A N 1
ATOM 602 C CA . ASN A 1 77 ? -2.119 -2.105 -5.743 1.00 92.44 77 ASN A CA 1
ATOM 603 C C . ASN A 1 77 ? -1.249 -1.723 -4.545 1.00 92.44 77 ASN A C 1
ATOM 605 O O . ASN A 1 77 ? -1.523 -2.101 -3.401 1.00 92.44 77 ASN A O 1
ATOM 609 N N . LYS A 1 78 ? -0.174 -0.987 -4.823 1.00 91.62 78 LYS A N 1
ATOM 610 C CA . LYS A 1 78 ? 0.709 -0.408 -3.810 1.00 91.62 78 LYS A CA 1
ATOM 611 C C . LYS A 1 78 ? 1.310 0.885 -4.325 1.00 91.62 78 LYS A C 1
ATOM 613 O O . LYS A 1 78 ? 1.953 0.892 -5.367 1.00 91.62 78 LYS A O 1
ATOM 618 N N . PHE A 1 79 ? 1.135 1.959 -3.567 1.00 91.50 79 PHE A N 1
ATOM 619 C CA . PHE A 1 79 ? 1.790 3.229 -3.854 1.00 91.50 79 PHE A CA 1
ATOM 620 C C . PHE A 1 79 ? 3.281 3.138 -3.550 1.00 91.50 79 PHE A C 1
ATOM 622 O O . PHE A 1 79 ? 3.673 2.681 -2.472 1.00 91.50 79 PHE A O 1
ATOM 629 N N . VAL A 1 80 ? 4.094 3.579 -4.502 1.00 91.44 80 VAL A N 1
ATOM 630 C CA . VAL A 1 80 ? 5.555 3.608 -4.401 1.00 91.44 80 VAL A CA 1
ATOM 631 C C . VAL A 1 80 ? 6.072 4.914 -4.994 1.00 91.44 80 VAL A C 1
ATOM 633 O O . VAL A 1 80 ? 5.417 5.527 -5.843 1.00 91.44 80 VAL A O 1
ATOM 636 N N . SER A 1 81 ? 7.226 5.371 -4.517 1.00 90.50 81 SER A N 1
ATOM 637 C CA . SER A 1 81 ? 7.915 6.479 -5.172 1.00 90.50 81 SER A CA 1
ATOM 638 C C . SER A 1 81 ? 8.562 5.998 -6.471 1.00 90.50 81 SER A C 1
ATOM 640 O O . SER A 1 81 ? 8.822 4.804 -6.644 1.00 90.50 81 SER A O 1
ATOM 642 N N . PHE A 1 82 ? 8.837 6.930 -7.380 1.00 87.94 82 PHE A N 1
ATOM 643 C CA . PHE A 1 82 ? 9.589 6.622 -8.593 1.00 87.94 82 PHE A CA 1
ATOM 644 C C . PHE A 1 82 ? 11.015 6.135 -8.273 1.00 87.94 82 PHE A C 1
ATOM 646 O O . PHE A 1 82 ? 11.523 5.235 -8.932 1.00 87.94 82 PHE A O 1
ATOM 653 N N . GLU A 1 83 ? 11.642 6.673 -7.224 1.00 89.81 83 GLU A N 1
ATOM 654 C CA . GLU A 1 83 ? 12.989 6.283 -6.781 1.00 89.81 83 GLU A CA 1
ATOM 655 C C . GLU A 1 83 ? 13.037 4.833 -6.273 1.00 89.81 83 GLU A C 1
ATOM 657 O O . GLU A 1 83 ? 14.000 4.107 -6.529 1.00 89.81 83 GLU A O 1
ATOM 662 N N . ASP A 1 84 ? 11.965 4.373 -5.622 1.00 89.62 84 ASP A N 1
ATOM 663 C CA . ASP A 1 84 ? 11.867 3.005 -5.106 1.00 89.62 84 ASP A CA 1
ATOM 664 C C . ASP A 1 84 ? 11.652 1.957 -6.212 1.00 89.62 84 ASP A C 1
ATOM 666 O O . ASP A 1 84 ? 11.733 0.755 -5.941 1.00 89.62 84 ASP A O 1
ATOM 670 N N . LEU A 1 85 ? 11.388 2.362 -7.462 1.00 89.56 85 LEU A N 1
ATOM 671 C CA . LEU A 1 85 ? 11.148 1.422 -8.563 1.00 89.56 85 LEU A CA 1
ATOM 672 C C . LEU A 1 85 ? 12.317 0.465 -8.785 1.00 89.56 85 LEU A C 1
ATOM 674 O O . LEU A 1 85 ? 12.091 -0.716 -9.040 1.00 89.56 85 LEU A O 1
ATOM 678 N N . ALA A 1 86 ? 13.551 0.951 -8.634 1.00 89.19 86 ALA A N 1
ATOM 679 C CA . ALA A 1 86 ? 14.752 0.130 -8.763 1.00 89.19 86 ALA A CA 1
ATOM 680 C C . ALA A 1 86 ? 14.850 -0.950 -7.672 1.00 89.19 86 ALA A C 1
ATOM 682 O O . ALA A 1 86 ? 15.440 -2.005 -7.885 1.00 89.19 86 ALA A O 1
ATOM 683 N N . VAL A 1 87 ? 14.262 -0.704 -6.499 1.00 91.38 87 VAL A N 1
ATOM 684 C CA . VAL A 1 87 ? 14.183 -1.702 -5.427 1.00 91.38 87 VAL A CA 1
ATOM 685 C C . VAL A 1 87 ? 13.122 -2.745 -5.772 1.00 91.38 87 VAL A C 1
ATOM 687 O O . VAL A 1 87 ? 13.346 -3.940 -5.590 1.00 91.38 87 VAL A O 1
ATOM 690 N N . TYR A 1 88 ? 11.975 -2.312 -6.301 1.00 90.38 88 TYR A N 1
ATOM 691 C CA . TYR A 1 88 ? 10.870 -3.210 -6.643 1.00 90.38 88 TYR A CA 1
ATOM 692 C C . TYR A 1 88 ? 11.104 -4.048 -7.901 1.00 90.38 88 TYR A C 1
ATOM 694 O O . TYR A 1 88 ? 10.604 -5.171 -7.951 1.00 90.38 88 TYR A O 1
ATOM 702 N N . SER A 1 89 ? 11.906 -3.581 -8.859 1.00 89.00 89 SER A N 1
ATOM 703 C CA . SER A 1 89 ? 12.314 -4.385 -10.022 1.00 89.00 89 SER A CA 1
ATOM 704 C C . SER A 1 89 ? 13.179 -5.595 -9.647 1.00 89.00 89 SER A C 1
ATOM 706 O O . SER A 1 89 ? 13.272 -6.542 -10.417 1.00 89.00 89 SER A O 1
ATOM 708 N N . GLY A 1 90 ? 13.780 -5.608 -8.450 1.00 90.88 90 GLY A N 1
ATOM 709 C CA . GLY A 1 90 ? 14.451 -6.792 -7.907 1.00 90.88 90 GLY A CA 1
ATOM 710 C C . GLY A 1 90 ? 13.493 -7.859 -7.362 1.00 90.88 90 GLY A C 1
ATOM 711 O O . GLY A 1 90 ? 13.919 -8.985 -7.110 1.00 90.88 90 GLY A O 1
ATOM 712 N N . TYR A 1 91 ? 12.217 -7.518 -7.156 1.00 91.19 91 TYR A N 1
ATOM 713 C CA . TYR A 1 91 ? 11.207 -8.427 -6.607 1.00 91.19 91 TYR A CA 1
ATOM 714 C C . TYR A 1 91 ? 10.136 -8.824 -7.621 1.00 91.19 91 TYR A C 1
ATOM 716 O O . TYR A 1 91 ? 9.610 -9.928 -7.505 1.00 91.19 91 TYR A O 1
ATOM 724 N N . PHE A 1 92 ? 9.813 -7.955 -8.580 1.00 92.31 92 PHE A N 1
ATOM 725 C CA . PHE A 1 92 ? 8.730 -8.148 -9.542 1.00 92.31 92 PHE A CA 1
ATOM 726 C C . PHE A 1 92 ? 9.199 -7.942 -10.979 1.00 92.31 92 PHE A C 1
ATOM 728 O O . PHE A 1 92 ? 10.056 -7.095 -11.242 1.00 92.31 92 PHE A O 1
ATOM 735 N N . ASP A 1 93 ? 8.540 -8.632 -11.905 1.00 92.06 93 ASP A N 1
ATOM 736 C CA . ASP A 1 93 ? 8.628 -8.328 -13.328 1.00 92.06 93 ASP A CA 1
ATOM 737 C C . ASP A 1 93 ? 7.828 -7.049 -13.591 1.00 92.06 93 ASP A C 1
ATOM 739 O O . ASP A 1 93 ? 6.595 -7.043 -13.602 1.00 92.06 93 ASP A O 1
ATOM 743 N N . LEU A 1 94 ? 8.551 -5.932 -13.694 1.00 90.31 94 LEU A N 1
ATOM 744 C CA . LEU A 1 94 ? 7.979 -4.592 -13.646 1.00 90.31 94 LEU A CA 1
ATOM 745 C C . LEU A 1 94 ? 7.901 -3.976 -15.044 1.00 90.31 94 LEU A C 1
ATOM 747 O O . LEU A 1 94 ? 8.924 -3.670 -15.660 1.00 90.31 94 LEU A O 1
ATOM 751 N N . ALA A 1 95 ? 6.682 -3.738 -15.521 1.00 90.19 95 ALA A N 1
ATOM 752 C CA . ALA A 1 95 ? 6.438 -2.938 -16.716 1.00 90.19 95 ALA A CA 1
ATOM 753 C C . ALA A 1 95 ? 6.124 -1.493 -16.321 1.00 90.19 95 ALA A C 1
ATOM 755 O O . ALA A 1 95 ? 5.267 -1.243 -15.477 1.00 90.19 95 ALA A O 1
ATOM 756 N N . VAL A 1 96 ? 6.808 -0.524 -16.927 1.00 84.94 96 VAL A N 1
ATOM 757 C CA . VAL A 1 96 ? 6.488 0.896 -16.741 1.00 84.94 96 VAL A CA 1
ATOM 758 C C . VAL A 1 96 ? 5.552 1.313 -17.865 1.00 84.94 96 VAL A C 1
ATOM 760 O O . VAL A 1 96 ? 5.966 1.379 -19.025 1.00 84.94 96 VAL A O 1
ATOM 763 N N . SER A 1 97 ? 4.297 1.604 -17.532 1.00 78.38 97 SER A N 1
ATOM 764 C CA . SER A 1 97 ? 3.376 2.188 -18.501 1.00 78.38 97 SER A CA 1
ATOM 765 C C . SER A 1 97 ? 3.818 3.623 -18.782 1.00 78.38 97 SER A C 1
ATOM 767 O O . SER A 1 97 ? 3.947 4.424 -17.852 1.00 78.38 97 SER A O 1
ATOM 769 N N . LYS A 1 98 ? 4.060 3.961 -20.053 1.00 62.12 98 LYS A N 1
ATOM 770 C CA . LYS A 1 98 ? 4.199 5.365 -20.452 1.00 62.12 98 LYS A CA 1
ATOM 771 C C . LYS A 1 98 ? 2.849 6.038 -20.254 1.00 62.12 98 LYS A C 1
ATOM 773 O O . LYS A 1 98 ? 1.833 5.506 -20.695 1.00 62.12 98 LYS A O 1
ATOM 778 N N . GLU A 1 99 ? 2.866 7.169 -19.562 1.00 58.34 99 GLU A N 1
ATOM 779 C CA . GLU A 1 99 ? 1.710 8.036 -19.358 1.00 58.34 99 GLU A CA 1
ATOM 780 C C . GLU A 1 99 ? 0.925 8.171 -20.665 1.00 58.34 99 GLU A C 1
ATOM 782 O O . GLU A 1 99 ? 1.489 8.478 -21.718 1.00 58.34 99 GLU A O 1
ATOM 787 N N . LEU A 1 100 ? -0.389 7.946 -20.597 1.00 51.28 100 LEU A N 1
ATOM 788 C CA . LEU A 1 100 ? -1.285 8.589 -21.542 1.00 51.28 100 LEU A CA 1
ATOM 789 C C . LEU A 1 100 ? -1.105 10.084 -21.291 1.00 51.28 100 LEU A C 1
ATOM 791 O O . LEU A 1 100 ? -1.587 10.607 -20.287 1.00 51.28 100 LEU A O 1
ATOM 795 N N . GLU A 1 101 ? -0.353 10.751 -22.165 1.00 47.00 101 GLU A N 1
ATOM 796 C CA . GLU A 1 101 ? -0.415 12.198 -22.301 1.00 47.00 101 GLU A CA 1
ATOM 797 C C . GLU A 1 101 ? -1.898 12.541 -22.441 1.00 47.00 101 GLU A C 1
ATOM 799 O O . GLU A 1 101 ? -2.485 12.196 -23.456 1.00 47.00 101 GLU A O 1
ATOM 804 N N . HIS A 1 102 ? -2.546 13.051 -21.392 1.00 51.28 102 HIS A N 1
ATOM 805 C CA . HIS A 1 102 ? -3.590 14.073 -21.451 1.00 51.28 102 HIS A CA 1
ATOM 806 C C . HIS A 1 102 ? -4.273 14.296 -20.095 1.00 51.28 102 HIS A C 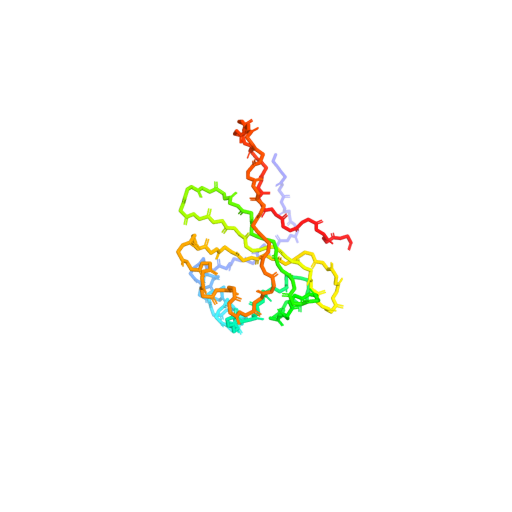1
ATOM 808 O O . HIS A 1 102 ? -4.402 13.422 -19.244 1.00 51.28 102 HIS A O 1
ATOM 814 N N . ILE A 1 103 ? -4.709 15.545 -19.947 1.00 56.53 103 ILE A N 1
ATOM 815 C CA . ILE A 1 103 ? -5.378 16.159 -18.806 1.00 56.53 103 ILE A CA 1
ATOM 816 C C . ILE A 1 103 ? -6.582 15.321 -18.363 1.00 56.53 103 ILE A C 1
ATOM 818 O O . ILE A 1 103 ? -7.525 15.144 -19.130 1.00 56.53 103 ILE A O 1
ATOM 822 N N . SER A 1 104 ? -6.633 14.946 -17.088 1.00 43.66 104 SER A N 1
ATOM 823 C CA . SER A 1 104 ? -7.917 14.912 -16.394 1.00 43.66 104 SER A CA 1
ATOM 824 C C . SER A 1 104 ? -7.715 15.135 -14.907 1.00 43.66 104 SER A C 1
ATOM 826 O O . SER A 1 104 ? -7.242 14.253 -14.194 1.00 43.66 104 SER A O 1
ATOM 828 N N . ASP A 1 105 ? -8.135 16.311 -14.457 1.00 51.88 105 ASP A N 1
ATOM 829 C CA . ASP A 1 105 ? -8.727 16.446 -13.137 1.00 51.88 105 ASP A CA 1
ATOM 830 C C . ASP A 1 105 ? -9.899 15.451 -13.105 1.00 51.88 105 ASP A C 1
ATOM 832 O O . A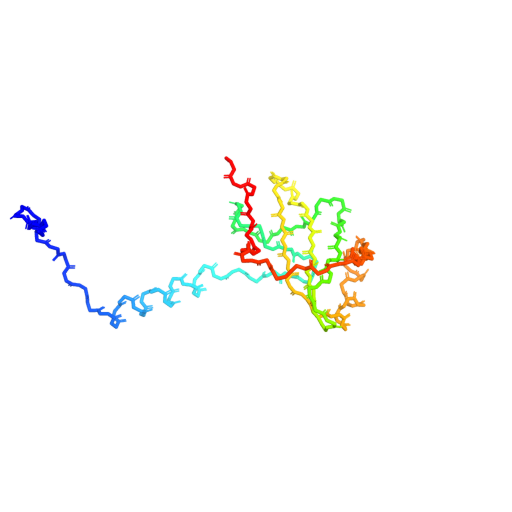SP A 1 105 ? -10.872 15.585 -13.852 1.00 51.88 105 ASP A O 1
ATOM 836 N N . SER A 1 106 ? -9.718 14.338 -12.402 1.00 55.22 106 SER A N 1
ATOM 837 C CA . SER A 1 106 ? -10.709 13.273 -12.322 1.00 55.22 106 SER A CA 1
ATOM 838 C C . SER A 1 106 ? -11.097 13.131 -10.864 1.00 55.22 106 SER A C 1
ATOM 840 O O . SER A 1 106 ? -10.346 12.574 -10.069 1.00 55.22 106 SER A O 1
ATOM 842 N N . ASP A 1 107 ? -12.318 13.556 -10.536 1.00 59.38 107 ASP A N 1
ATOM 843 C CA . ASP A 1 107 ? -12.970 13.356 -9.231 1.00 59.38 107 ASP A CA 1
ATOM 844 C C . ASP A 1 107 ? -13.207 11.866 -8.886 1.00 59.38 107 ASP A C 1
ATOM 846 O O . ASP A 1 107 ? -13.965 11.530 -7.972 1.00 59.38 107 ASP A O 1
ATOM 850 N N . LYS A 1 108 ? -12.613 10.928 -9.636 1.00 60.44 108 LYS A N 1
ATOM 851 C CA . LYS A 1 108 ? -12.777 9.489 -9.434 1.00 60.44 108 LYS A CA 1
ATOM 852 C C . LYS A 1 108 ? -11.713 8.992 -8.457 1.00 60.44 108 LYS A C 1
ATOM 854 O O . LYS A 1 108 ? -10.543 8.905 -8.831 1.00 60.44 108 LYS A O 1
ATOM 859 N N . PRO A 1 109 ? -12.093 8.604 -7.227 1.00 63.09 109 PRO A N 1
ATOM 860 C CA . PRO A 1 109 ? -11.137 8.050 -6.285 1.00 63.09 109 PRO A CA 1
ATOM 861 C C . PRO A 1 109 ? -10.528 6.757 -6.842 1.00 63.09 109 PRO A C 1
ATOM 863 O O . PRO A 1 109 ? -11.222 5.934 -7.445 1.00 63.09 109 PRO A O 1
ATOM 866 N N . LEU A 1 110 ? -9.227 6.568 -6.608 1.00 69.25 110 LEU A N 1
ATOM 867 C CA . LEU A 1 110 ? -8.486 5.357 -6.964 1.00 69.25 110 LEU A CA 1
ATOM 868 C C . LEU A 1 110 ? -8.914 4.194 -6.055 1.00 69.25 110 LEU A C 1
ATOM 870 O O . LEU A 1 110 ? -8.247 3.855 -5.077 1.00 69.25 110 LEU A O 1
ATOM 874 N N . LEU A 1 111 ? -10.073 3.614 -6.356 1.00 67.50 111 LEU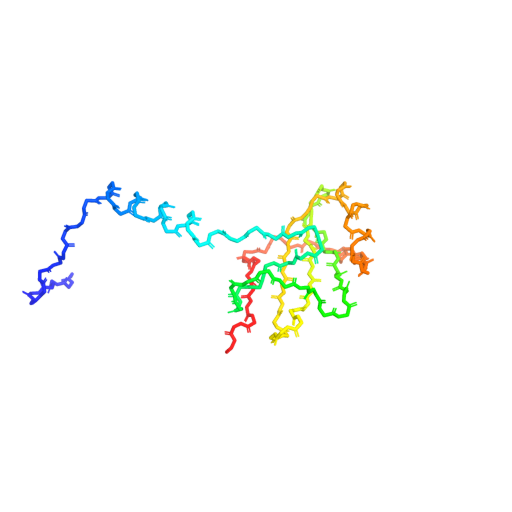 A N 1
ATOM 875 C CA . LEU A 1 111 ? -10.664 2.506 -5.616 1.00 67.50 111 LEU A CA 1
ATOM 876 C C . LEU A 1 111 ? -10.391 1.183 -6.332 1.00 67.50 111 LEU A C 1
ATOM 878 O O . LEU A 1 111 ? -10.549 1.078 -7.547 1.00 67.50 111 LEU A O 1
ATOM 882 N N . ASN A 1 112 ? -10.050 0.148 -5.563 1.00 66.81 112 ASN A N 1
ATOM 883 C CA . ASN A 1 112 ? -10.169 -1.223 -6.049 1.00 66.81 112 ASN A CA 1
ATOM 884 C C . ASN A 1 112 ? -11.665 -1.537 -6.184 1.00 66.81 112 ASN A C 1
ATOM 886 O O . ASN A 1 112 ? -12.333 -1.773 -5.182 1.00 66.81 112 ASN A O 1
ATOM 890 N N . ASN A 1 113 ? -12.193 -1.502 -7.407 1.00 63.59 113 ASN A N 1
ATOM 891 C CA . ASN A 1 113 ? -13.616 -1.730 -7.686 1.00 63.59 113 ASN A CA 1
ATOM 892 C C . ASN A 1 113 ? -13.936 -3.175 -8.106 1.00 63.59 113 ASN A C 1
ATOM 894 O O . ASN A 1 113 ? -15.077 -3.482 -8.434 1.00 63.59 113 ASN A O 1
ATOM 898 N N . ASP A 1 114 ? -12.965 -4.085 -8.032 1.00 66.62 114 ASP A N 1
ATOM 899 C CA . ASP A 1 114 ? -13.111 -5.483 -8.468 1.00 66.62 114 ASP A CA 1
ATOM 900 C C . ASP A 1 114 ? -13.940 -6.356 -7.507 1.00 66.62 114 ASP A C 1
ATOM 902 O O . ASP A 1 114 ? -14.034 -7.574 -7.663 1.00 66.62 114 ASP A O 1
ATOM 906 N N . PHE A 1 115 ? -14.547 -5.755 -6.483 1.00 63.44 115 PHE A N 1
ATOM 907 C CA . PHE A 1 115 ? -15.428 -6.436 -5.541 1.00 63.44 115 PHE A CA 1
ATOM 908 C C . PHE A 1 115 ? -16.828 -6.613 -6.145 1.00 63.44 115 PHE A C 1
ATOM 910 O O . PHE A 1 115 ? -17.751 -5.890 -5.773 1.00 63.44 115 PHE A O 1
ATOM 917 N N . ARG A 1 116 ? -16.993 -7.572 -7.061 1.00 59.25 116 ARG A N 1
ATOM 918 C CA . ARG A 1 116 ? -18.325 -8.066 -7.451 1.00 59.25 116 ARG A CA 1
ATOM 919 C C . ARG A 1 116 ? -18.781 -9.239 -6.576 1.00 59.25 116 ARG A C 1
ATOM 921 O O . ARG A 1 116 ? -17.930 -9.889 -5.906 1.00 59.25 116 ARG A O 1
#

Sequence (116 aa):
MPYLKDMRPFLILGADVRDYLQARRLSNKQKCKPGELFCMRCKAPTQPAENFVEYLPDSPTKGRLVGLCLHCGCMVNKFVSFEDLAVYSGYFDLAVSKELEHISDSDKPLLNNDFR

Organism: NCBI:txid652676

Foldseek 3Di:
DDDDPDDDDPDDDPVVVVVVVVVVCVVLDDDADLQWFQDPVVSYTAHFVVLAWEWDDPDPFKTKTWGAGPPPRFITIDIDTPVCVVVSVVRGNYHYDDDPPDDDPDPDDPDRPRPD

pLDDT: mean 83.64, std 13.77, range [43.56, 95.94]